Protein AF-A0A9X8VKL6-F1 (afdb_monomer)

Mean predicted aligned error: 6.03 Å

Nearest PDB structures (foldseek):
  5k9t-assembly1_A  TM=9.325E-01  e=6.237E-13  Escherichia coli 55989
  1tf2-assembly1_A  TM=9.559E-01  e=2.406E-08  Bacillus subtilis
  1nkt-assembly1_A  TM=9.335E-01  e=2.976E-08  Mycobacterium tuberculosis
  1nl3-assembly1_B  TM=9.476E-01  e=4.887E-08  Mycobacterium tuberculosis
  3iqm-assembly1_A-2  TM=8.951E-01  e=6.045E-08  Bacillus subtilis subsp. subtilis str. 168

Organism: Serratia marcescens (NCBI:txid615)

Structure (mmCIF, N/CA/C/O backbone):
data_AF-A0A9X8VKL6-F1
#
_entry.id   AF-A0A9X8VKL6-F1
#
loop_
_atom_site.group_PDB
_atom_site.id
_atom_site.type_symbol
_atom_site.label_atom_id
_atom_site.label_alt_id
_atom_site.label_comp_id
_atom_site.label_asym_id
_atom_site.label_entity_id
_atom_site.label_seq_id
_atom_site.pdbx_PDB_ins_code
_atom_site.Cartn_x
_atom_site.Cartn_y
_atom_site.Cartn_z
_atom_site.occupancy
_atom_site.B_iso_or_equiv
_atom_site.auth_seq_id
_atom_site.auth_comp_id
_atom_site.auth_asym_id
_atom_site.au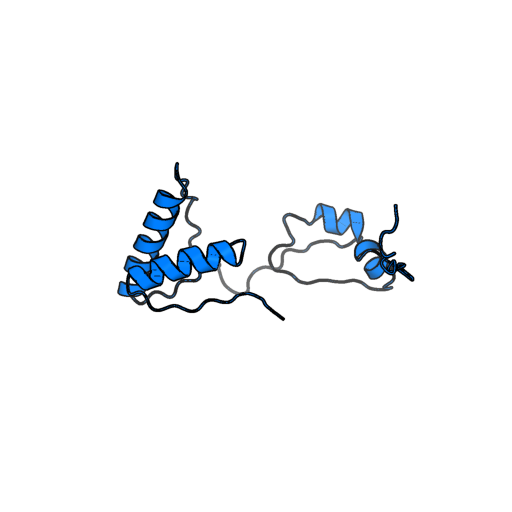th_atom_id
_atom_site.pdbx_PDB_model_num
ATOM 1 N N . GLU A 1 1 ? 30.026 33.764 15.202 1.00 55.47 1 GLU A N 1
ATOM 2 C CA . GLU A 1 1 ? 28.829 33.210 15.867 1.00 55.47 1 GLU A CA 1
ATOM 3 C C . GLU A 1 1 ? 29.090 31.964 16.720 1.00 55.47 1 GLU A C 1
ATOM 5 O O . GLU A 1 1 ? 28.130 31.420 17.222 1.00 55.47 1 GLU A O 1
ATOM 10 N N . GLY A 1 2 ? 30.337 31.533 16.984 1.00 71.81 2 GLY A N 1
ATOM 11 C CA . GLY A 1 2 ? 30.642 30.574 18.070 1.00 71.81 2 GLY A CA 1
ATOM 12 C C . GLY A 1 2 ? 29.933 29.210 18.028 1.00 71.81 2 GLY A C 1
ATOM 13 O O . GLY A 1 2 ? 29.972 28.493 19.022 1.00 71.81 2 GLY A O 1
ATOM 14 N N . VAL A 1 3 ? 29.275 28.870 16.919 1.00 79.69 3 VAL A N 1
ATOM 15 C CA . VAL A 1 3 ? 28.490 27.644 16.773 1.00 79.69 3 VAL A CA 1
ATOM 16 C C . VAL A 1 3 ? 29.377 26.485 16.337 1.00 79.69 3 VAL A C 1
ATOM 18 O O . VAL A 1 3 ? 30.313 26.660 15.555 1.00 79.69 3 VAL A O 1
ATOM 21 N N . GLU A 1 4 ? 29.053 25.298 16.838 1.00 75.00 4 GLU A N 1
ATOM 22 C CA . GLU A 1 4 ? 29.700 24.041 16.474 1.00 75.00 4 GLU A CA 1
ATOM 23 C C . GLU A 1 4 ? 29.387 23.694 15.010 1.00 75.00 4 GLU A C 1
ATOM 25 O O . GLU A 1 4 ? 28.222 23.598 14.616 1.00 75.00 4 GLU A O 1
ATOM 30 N N . ILE A 1 5 ? 30.429 23.532 14.190 1.00 79.38 5 ILE A N 1
ATOM 31 C CA . ILE A 1 5 ? 30.275 23.154 12.783 1.00 79.38 5 ILE A CA 1
ATOM 32 C C . ILE A 1 5 ? 29.937 21.663 12.729 1.00 79.38 5 ILE A C 1
ATOM 34 O O . ILE A 1 5 ? 30.740 20.819 13.123 1.00 79.38 5 ILE A O 1
ATOM 38 N N . GLN A 1 6 ? 28.740 21.346 12.237 1.00 80.38 6 GLN A N 1
ATOM 39 C CA . GLN A 1 6 ? 28.327 19.974 11.952 1.00 80.38 6 GLN A CA 1
ATOM 40 C C . GLN A 1 6 ? 29.087 19.446 10.729 1.00 80.38 6 GLN A C 1
ATOM 42 O O . GLN A 1 6 ? 29.286 20.177 9.760 1.00 80.38 6 GLN A O 1
ATOM 47 N N . ASN A 1 7 ? 29.490 18.173 10.753 1.00 76.62 7 ASN A N 1
ATOM 48 C CA . ASN A 1 7 ? 30.077 17.531 9.576 1.00 76.62 7 ASN A CA 1
ATOM 49 C C . ASN A 1 7 ? 29.043 17.479 8.444 1.00 76.62 7 ASN A C 1
ATOM 51 O O . ASN A 1 7 ? 27.971 16.892 8.601 1.00 76.62 7 ASN A O 1
ATOM 55 N N . GLU A 1 8 ? 29.375 18.062 7.293 1.00 77.88 8 GLU A N 1
ATOM 56 C CA . GLU A 1 8 ? 28.560 17.923 6.090 1.00 77.88 8 GLU A CA 1
ATOM 57 C C . GLU A 1 8 ? 28.768 16.538 5.471 1.00 77.88 8 GLU A C 1
ATOM 59 O O . GLU A 1 8 ? 29.877 16.149 5.102 1.00 77.88 8 GLU A O 1
ATOM 64 N N . ASN A 1 9 ? 27.675 15.790 5.316 1.00 80.94 9 ASN A N 1
ATOM 65 C CA . ASN A 1 9 ? 27.678 14.586 4.497 1.00 80.94 9 ASN A CA 1
ATOM 66 C C . ASN A 1 9 ? 27.723 14.993 3.019 1.00 80.94 9 ASN A C 1
ATOM 68 O O . ASN A 1 9 ? 26.735 15.484 2.472 1.00 80.94 9 ASN A O 1
ATOM 72 N N . GLN A 1 10 ? 28.856 14.764 2.357 1.00 84.38 10 GLN A N 1
ATOM 73 C CA . GLN A 1 10 ? 28.987 14.984 0.919 1.00 84.38 10 GLN A CA 1
ATOM 74 C C . GLN A 1 10 ? 28.490 13.758 0.139 1.00 84.38 10 GLN A C 1
ATOM 76 O O . GLN A 1 10 ? 28.881 12.623 0.412 1.00 84.38 10 GLN A O 1
ATOM 81 N N . THR A 1 11 ? 27.640 13.974 -0.867 1.00 88.00 11 THR A N 1
ATOM 82 C CA . THR A 1 11 ? 27.218 12.895 -1.776 1.00 88.00 11 THR A CA 1
ATOM 83 C C . THR A 1 11 ? 28.366 12.543 -2.723 1.00 88.00 11 THR A C 1
ATOM 85 O O . THR A 1 11 ? 28.764 13.376 -3.532 1.00 88.00 11 THR A O 1
ATOM 88 N N . LEU A 1 12 ? 28.886 11.312 -2.636 1.00 92.06 12 LEU A N 1
ATOM 89 C CA . LEU A 1 12 ? 29.990 10.842 -3.488 1.00 92.06 12 LEU A CA 1
ATOM 90 C C . LEU A 1 12 ? 29.526 10.358 -4.871 1.00 92.06 12 LEU A C 1
ATOM 92 O O . LEU A 1 12 ? 30.246 10.519 -5.852 1.00 92.06 12 LEU A O 1
ATOM 96 N N . ALA A 1 13 ? 28.337 9.756 -4.957 1.00 92.94 13 ALA A N 1
ATOM 97 C CA . ALA A 1 13 ? 27.756 9.267 -6.204 1.00 92.94 13 ALA A CA 1
ATOM 98 C C . ALA A 1 13 ? 26.228 9.215 -6.109 1.00 92.94 13 ALA A C 1
ATOM 100 O O . ALA A 1 13 ? 25.671 8.959 -5.041 1.00 92.94 13 ALA A O 1
ATOM 101 N N . SER A 1 14 ? 25.552 9.424 -7.236 1.00 94.94 14 SER A N 1
ATOM 102 C CA . SER A 1 14 ? 24.103 9.291 -7.347 1.00 94.94 14 SER A CA 1
ATOM 103 C C . SER A 1 14 ? 23.700 8.914 -8.771 1.00 94.94 14 SER A C 1
ATOM 105 O O . SER A 1 14 ? 24.354 9.276 -9.749 1.00 94.94 14 SER A O 1
ATOM 107 N N . ILE A 1 15 ? 22.610 8.162 -8.888 1.00 96.81 15 ILE A N 1
ATOM 108 C CA . ILE A 1 15 ? 21.936 7.873 -10.152 1.00 96.81 15 ILE A CA 1
ATOM 109 C C . ILE A 1 15 ? 20.445 7.715 -9.866 1.00 96.81 15 ILE A C 1
ATOM 111 O O . ILE A 1 15 ? 20.057 7.217 -8.810 1.00 96.81 15 ILE A O 1
ATOM 115 N N . THR A 1 16 ? 19.596 8.158 -10.787 1.00 97.19 16 THR A N 1
ATOM 116 C CA . THR A 1 16 ? 18.152 7.933 -10.674 1.00 97.19 16 THR A CA 1
ATOM 117 C C . THR A 1 16 ? 17.806 6.506 -11.093 1.00 97.19 16 THR A C 1
ATOM 119 O O . THR A 1 16 ? 18.475 5.934 -11.957 1.00 97.19 16 THR A O 1
ATOM 122 N N . PHE A 1 17 ? 16.732 5.927 -10.550 1.00 95.25 17 PHE A N 1
ATOM 123 C CA . PHE A 1 17 ? 16.287 4.596 -10.980 1.00 95.25 17 PHE A CA 1
ATOM 124 C C . PHE A 1 17 ? 15.954 4.551 -12.475 1.00 95.25 17 PHE A C 1
ATOM 126 O O . PHE A 1 17 ? 16.255 3.558 -13.133 1.00 95.25 17 PHE A O 1
ATOM 133 N N . GLN A 1 18 ? 15.406 5.634 -13.038 1.00 93.25 18 GLN A N 1
ATOM 134 C CA . GLN A 1 18 ? 15.145 5.735 -14.475 1.00 93.25 18 GLN A CA 1
ATOM 135 C C . GLN A 1 18 ? 16.423 5.515 -15.290 1.00 93.25 18 GLN A C 1
ATOM 137 O O . GLN A 1 18 ? 16.441 4.689 -16.199 1.00 93.25 18 GLN A O 1
ATOM 142 N N . ASN A 1 19 ? 17.505 6.219 -14.947 1.00 94.50 19 ASN A N 1
ATOM 143 C CA . ASN A 1 19 ? 18.771 6.096 -15.666 1.00 94.50 19 ASN A CA 1
ATOM 144 C C . ASN A 1 19 ? 19.465 4.767 -15.377 1.00 94.50 19 ASN A C 1
ATOM 146 O O . ASN A 1 19 ? 20.002 4.160 -16.296 1.00 94.50 19 ASN A O 1
ATOM 150 N N . TYR A 1 20 ? 19.406 4.291 -14.134 1.00 97.38 20 TYR A N 1
ATOM 151 C CA . TYR A 1 20 ? 19.999 3.019 -13.738 1.00 97.38 20 TYR A CA 1
ATOM 152 C C . TYR A 1 20 ? 19.411 1.839 -14.522 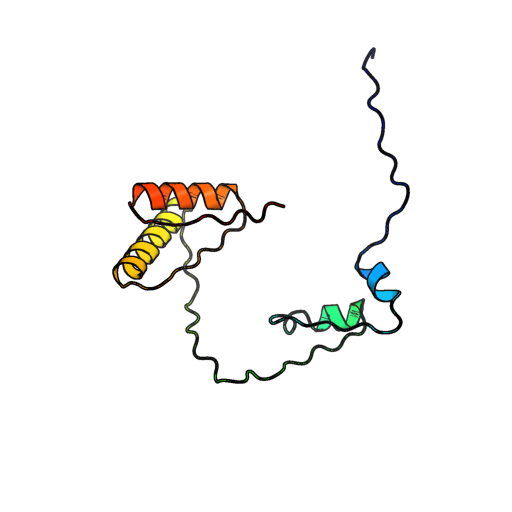1.00 97.38 20 TYR A C 1
ATOM 154 O O . TYR A 1 20 ? 20.158 1.068 -15.120 1.00 97.38 20 TYR A O 1
ATOM 162 N N . PHE A 1 21 ? 18.081 1.729 -14.609 1.00 97.00 21 PHE A N 1
ATOM 163 C CA . PHE A 1 21 ? 17.445 0.630 -15.344 1.00 97.00 21 PHE A CA 1
ATOM 164 C C . PHE A 1 21 ? 17.662 0.702 -16.860 1.00 97.00 21 PHE A C 1
ATOM 166 O O . PHE A 1 21 ? 17.659 -0.331 -17.524 1.00 97.00 21 PHE A O 1
ATOM 173 N N . ARG A 1 22 ? 17.923 1.891 -17.416 1.00 93.81 22 ARG A N 1
ATOM 174 C CA . ARG A 1 22 ? 18.257 2.056 -18.841 1.00 93.81 22 ARG A CA 1
ATOM 175 C C . ARG A 1 22 ? 19.657 1.559 -19.212 1.00 93.81 22 ARG A C 1
ATOM 177 O O . ARG A 1 22 ? 19.946 1.465 -20.400 1.00 93.81 22 ARG A O 1
ATOM 184 N N . LEU A 1 23 ? 20.511 1.246 -18.234 1.00 95.94 23 LEU A N 1
ATOM 185 C CA . LEU A 1 23 ? 21.834 0.660 -18.483 1.00 95.94 23 LEU A CA 1
ATOM 186 C C . LEU A 1 23 ? 21.766 -0.830 -18.846 1.00 95.94 23 LEU A C 1
ATOM 188 O O . LEU A 1 23 ? 22.730 -1.364 -19.386 1.00 95.94 23 LEU A O 1
ATOM 192 N N . TYR A 1 24 ? 20.658 -1.512 -18.541 1.00 97.25 24 TYR A N 1
ATOM 193 C CA . TYR A 1 24 ? 20.503 -2.930 -18.848 1.00 97.25 24 TYR A CA 1
ATOM 194 C C . TYR A 1 24 ? 20.246 -3.129 -20.343 1.00 97.25 24 TYR A C 1
ATOM 196 O O . TYR A 1 24 ? 19.340 -2.522 -20.908 1.00 97.25 24 TYR A O 1
ATOM 204 N N . GLU A 1 25 ? 20.986 -4.049 -20.966 1.00 96.44 25 GLU A N 1
ATOM 205 C CA . GLU A 1 25 ? 20.774 -4.432 -22.372 1.00 96.44 25 GLU A CA 1
ATOM 206 C C . GLU A 1 25 ? 19.366 -4.996 -22.616 1.00 96.44 25 GLU A C 1
ATOM 208 O O . GLU A 1 25 ? 18.784 -4.811 -23.683 1.00 96.44 25 GLU A O 1
ATOM 213 N N . LYS A 1 26 ? 18.805 -5.677 -21.608 1.00 96.88 26 LYS A N 1
ATOM 214 C CA . LYS A 1 26 ? 17.445 -6.212 -21.621 1.00 96.88 26 LYS A CA 1
ATOM 215 C C . LYS A 1 26 ? 16.732 -5.856 -20.325 1.00 96.88 26 LYS A C 1
ATOM 217 O O . LYS A 1 26 ? 17.174 -6.244 -19.245 1.00 96.88 26 LYS A O 1
ATOM 222 N N . LEU A 1 27 ? 15.590 -5.188 -20.457 1.00 97.19 27 LEU A N 1
ATOM 223 C CA . LEU A 1 27 ? 14.725 -4.801 -19.349 1.00 97.19 27 LEU A CA 1
ATOM 224 C C . LEU A 1 27 ? 13.321 -5.380 -19.555 1.00 97.19 27 LEU A C 1
ATOM 226 O O . LEU A 1 27 ? 12.791 -5.369 -20.662 1.00 97.19 27 LEU A O 1
ATOM 230 N N . ALA A 1 28 ? 12.735 -5.907 -18.484 1.00 96.88 28 ALA A N 1
ATOM 231 C CA . ALA A 1 28 ? 11.359 -6.390 -18.437 1.00 96.88 28 ALA A CA 1
ATOM 232 C C . ALA A 1 28 ? 10.816 -6.237 -17.009 1.00 96.88 28 ALA A C 1
ATOM 234 O O . ALA A 1 28 ? 11.593 -6.165 -16.056 1.00 96.88 28 ALA A O 1
ATOM 235 N N . GLY A 1 29 ? 9.492 -6.212 -16.857 1.00 96.19 29 GLY A N 1
ATOM 236 C CA . GLY A 1 29 ? 8.826 -6.090 -15.561 1.00 96.19 29 GLY A CA 1
ATOM 237 C C . GLY A 1 29 ? 7.500 -6.843 -15.520 1.00 96.19 29 GLY A C 1
ATOM 238 O O . GLY A 1 29 ? 6.930 -7.173 -16.558 1.00 96.19 29 GLY A O 1
ATOM 239 N N . MET A 1 30 ? 7.017 -7.123 -14.309 1.00 97.12 30 MET A N 1
ATOM 240 C CA . MET A 1 30 ? 5.709 -7.733 -14.069 1.00 97.12 30 MET A CA 1
ATOM 241 C C . MET A 1 30 ? 5.006 -7.018 -12.914 1.00 97.12 30 MET A C 1
ATOM 243 O O . MET A 1 30 ? 5.612 -6.760 -11.877 1.00 97.12 30 MET A O 1
ATOM 247 N N . THR A 1 31 ? 3.731 -6.684 -13.098 1.00 96.69 31 THR A N 1
ATOM 248 C CA . THR A 1 31 ? 2.869 -6.082 -12.072 1.00 96.69 31 THR A CA 1
ATOM 249 C C . THR A 1 31 ? 1.398 -6.282 -12.446 1.00 96.69 31 THR A C 1
ATOM 251 O O . THR A 1 31 ? 1.081 -6.531 -13.607 1.00 96.69 31 THR A O 1
ATOM 254 N N . GLY A 1 32 ? 0.497 -6.178 -11.468 1.00 95.75 32 GLY A N 1
ATOM 255 C CA . GLY A 1 32 ? -0.948 -6.289 -11.685 1.00 95.75 32 GLY A CA 1
ATOM 256 C C . GLY A 1 32 ? -1.632 -4.996 -12.143 1.00 95.75 32 GLY A C 1
ATOM 257 O O . GLY A 1 32 ? -2.819 -5.035 -12.448 1.00 95.75 32 GLY A O 1
ATOM 258 N N . THR A 1 33 ? -0.928 -3.858 -12.160 1.00 93.38 33 THR A N 1
ATOM 259 C CA . THR A 1 33 ? -1.540 -2.519 -12.296 1.00 93.38 33 THR A CA 1
ATOM 260 C C . THR A 1 33 ? -0.792 -1.588 -13.260 1.00 93.38 33 THR A C 1
ATOM 262 O O . THR A 1 33 ? -0.811 -0.379 -13.073 1.00 93.38 33 THR A O 1
ATOM 265 N N . ALA A 1 34 ? -0.090 -2.118 -14.269 1.00 92.50 34 ALA A N 1
ATOM 266 C CA . ALA A 1 34 ? 0.687 -1.287 -15.205 1.00 92.50 34 ALA A CA 1
ATOM 267 C C . ALA A 1 34 ? -0.152 -0.597 -16.289 1.00 92.50 34 ALA A C 1
ATOM 269 O O . ALA A 1 34 ? 0.339 0.336 -16.912 1.00 92.50 34 ALA A O 1
ATOM 270 N N . ASP A 1 35 ? -1.379 -1.057 -16.541 1.00 92.69 35 ASP A N 1
ATOM 271 C CA . ASP A 1 35 ? -2.167 -0.629 -17.706 1.00 92.69 35 ASP A CA 1
ATOM 272 C C . ASP A 1 35 ? -2.433 0.886 -17.726 1.00 92.69 35 ASP A C 1
ATOM 274 O O . ASP A 1 35 ? -2.294 1.532 -18.761 1.00 92.69 35 ASP A O 1
ATOM 278 N N . THR A 1 36 ? -2.706 1.490 -16.564 1.00 92.56 36 THR A N 1
ATOM 279 C CA . THR A 1 36 ? -2.920 2.944 -16.453 1.00 92.56 36 THR A CA 1
ATOM 280 C C . THR A 1 36 ? -1.648 3.756 -16.691 1.00 92.56 36 THR A C 1
ATOM 282 O O . THR A 1 36 ? -1.728 4.876 -17.185 1.00 92.56 36 THR A O 1
ATOM 285 N N . GLU A 1 37 ? -0.478 3.171 -16.418 1.00 93.44 37 GLU A N 1
ATOM 286 C CA . GLU A 1 37 ? 0.836 3.816 -16.544 1.00 93.44 37 GLU A CA 1
ATOM 287 C C . GLU A 1 37 ? 1.583 3.393 -17.822 1.00 93.44 37 GLU A C 1
ATOM 289 O O . GLU A 1 37 ? 2.776 3.660 -17.985 1.00 93.44 37 GLU A O 1
ATOM 294 N N . ALA A 1 38 ? 0.899 2.729 -18.762 1.00 93.12 38 ALA A N 1
ATOM 295 C CA . ALA A 1 38 ? 1.515 2.169 -19.965 1.00 93.12 38 ALA A CA 1
ATOM 296 C C . ALA A 1 3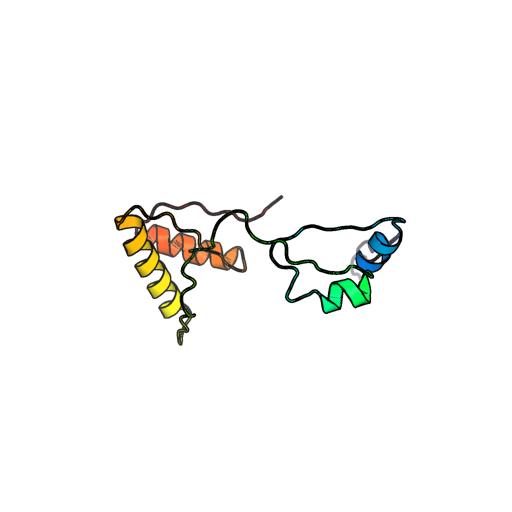8 ? 2.269 3.222 -20.798 1.00 93.12 38 ALA A C 1
ATOM 298 O O . ALA A 1 38 ? 3.351 2.957 -21.332 1.00 93.12 38 ALA A O 1
ATOM 299 N N . PHE A 1 39 ? 1.724 4.441 -20.875 1.00 94.44 39 PHE A N 1
ATOM 300 C CA . PHE A 1 39 ? 2.365 5.558 -21.568 1.00 94.44 39 PHE A CA 1
ATOM 301 C C . PHE A 1 39 ? 3.686 5.978 -20.904 1.00 94.44 39 PHE A C 1
ATOM 303 O O . PHE A 1 39 ? 4.669 6.273 -21.593 1.00 94.44 39 PHE A O 1
ATOM 310 N N . GLU A 1 40 ? 3.743 5.978 -19.573 1.00 93.38 40 GLU A N 1
ATOM 311 C CA . GLU A 1 40 ? 4.956 6.315 -18.831 1.00 93.38 40 GLU A CA 1
ATOM 312 C C . GLU A 1 40 ? 6.039 5.247 -19.050 1.00 93.38 40 GLU A C 1
ATOM 314 O O . GLU A 1 40 ? 7.174 5.575 -19.411 1.00 93.38 40 GLU A O 1
ATOM 319 N N . PHE A 1 41 ? 5.680 3.961 -18.960 1.00 94.81 41 PHE A N 1
ATOM 320 C CA . PHE A 1 41 ? 6.611 2.858 -19.226 1.00 94.81 41 PHE A CA 1
ATOM 321 C C . PHE A 1 41 ? 7.191 2.897 -20.645 1.00 94.81 41 PHE A C 1
ATOM 323 O O . PHE A 1 41 ? 8.406 2.749 -20.828 1.00 94.81 41 PHE A O 1
ATOM 330 N N . SER A 1 42 ? 6.355 3.160 -21.650 1.00 94.25 42 SER A N 1
ATOM 331 C CA . SER A 1 42 ? 6.810 3.255 -23.037 1.00 94.25 42 SER A CA 1
ATOM 332 C C . SER A 1 42 ? 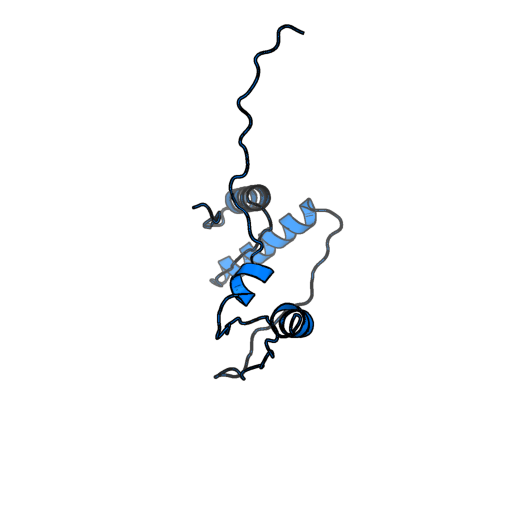7.694 4.487 -23.262 1.00 94.25 42 SER A C 1
ATOM 334 O O . SER A 1 42 ? 8.760 4.401 -23.879 1.00 94.25 42 SER A O 1
ATOM 336 N N . SER A 1 43 ? 7.320 5.647 -22.718 1.00 93.81 43 SER A N 1
ATOM 337 C CA . SER A 1 43 ? 8.074 6.887 -22.934 1.00 93.81 43 SER A CA 1
ATOM 338 C C . SER A 1 43 ? 9.449 6.870 -22.252 1.00 93.81 43 SER A C 1
ATOM 340 O O . SER A 1 43 ? 10.444 7.186 -22.921 1.00 93.81 43 SER A O 1
ATOM 342 N N . ILE A 1 44 ? 9.523 6.430 -20.989 1.00 93.56 44 ILE A N 1
ATOM 343 C CA . ILE A 1 44 ? 10.741 6.448 -20.162 1.00 93.56 44 ILE A CA 1
ATOM 344 C C . ILE A 1 44 ? 11.642 5.239 -20.435 1.00 93.56 44 ILE A C 1
ATOM 346 O O . ILE A 1 44 ? 12.853 5.402 -20.613 1.00 93.56 44 ILE A O 1
ATOM 350 N N . TYR A 1 45 ? 11.066 4.035 -20.487 1.00 95.56 45 TYR A N 1
ATOM 351 C CA . TYR A 1 45 ? 11.822 2.778 -20.504 1.00 95.56 45 TYR A CA 1
ATOM 352 C C . TYR A 1 45 ? 11.750 2.018 -21.829 1.00 95.56 45 TYR A C 1
ATOM 354 O O . TYR A 1 45 ? 12.443 1.015 -21.973 1.00 95.56 45 TYR A O 1
ATOM 362 N N . LYS A 1 46 ? 10.952 2.487 -22.802 1.00 94.31 46 LYS A N 1
ATOM 363 C CA . LYS A 1 46 ? 10.673 1.759 -24.057 1.00 94.31 46 LYS A CA 1
ATOM 364 C C . LYS A 1 46 ? 10.086 0.368 -23.798 1.00 94.31 46 LYS A C 1
ATOM 366 O O . LYS A 1 46 ? 10.381 -0.578 -24.520 1.00 94.31 46 LYS A O 1
ATOM 371 N N . LEU A 1 47 ? 9.268 0.261 -22.749 1.00 96.12 47 LEU A N 1
ATOM 372 C CA . LEU A 1 47 ? 8.567 -0.963 -22.384 1.00 96.12 47 LEU A CA 1
ATOM 373 C C . LEU A 1 47 ? 7.100 -0.867 -22.790 1.00 96.12 47 LEU A C 1
ATOM 375 O O . LEU A 1 47 ? 6.386 0.032 -22.345 1.00 96.12 47 LEU A O 1
ATOM 379 N N . ASP A 1 48 ? 6.653 -1.826 -23.592 1.00 96.06 48 ASP A N 1
ATOM 380 C CA . ASP A 1 48 ? 5.237 -2.005 -23.885 1.00 96.06 48 ASP A CA 1
ATOM 381 C C . ASP A 1 48 ? 4.545 -2.711 -22.716 1.00 96.06 48 ASP A C 1
ATOM 383 O O . ASP A 1 48 ? 5.085 -3.645 -22.116 1.00 96.06 48 ASP A O 1
ATOM 387 N N . THR A 1 49 ? 3.328 -2.272 -22.400 1.00 96.69 49 THR A N 1
ATOM 388 C CA . THR A 1 49 ? 2.497 -2.902 -21.37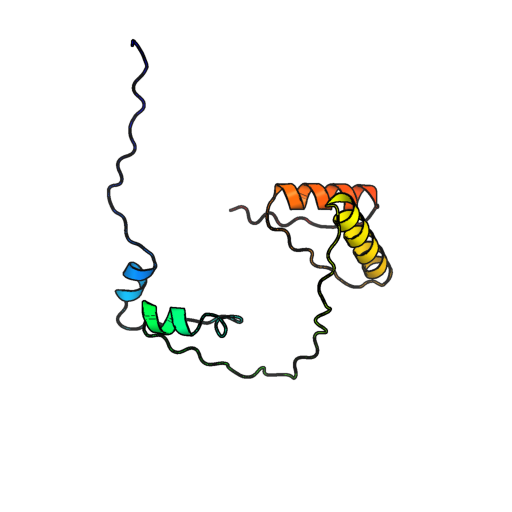0 1.00 96.69 49 THR A CA 1
ATOM 389 C C . THR A 1 49 ? 1.492 -3.831 -22.030 1.00 96.69 49 THR A C 1
ATOM 391 O O . THR A 1 49 ? 0.715 -3.414 -22.884 1.00 96.69 49 THR A O 1
ATOM 394 N N . ILE A 1 50 ? 1.512 -5.103 -21.632 1.00 96.81 50 ILE A N 1
ATOM 395 C CA . ILE A 1 50 ? 0.613 -6.130 -22.158 1.00 96.81 50 ILE A CA 1
ATOM 396 C C . ILE A 1 50 ? -0.291 -6.610 -21.026 1.00 96.81 50 ILE A C 1
ATOM 398 O O . ILE A 1 50 ? 0.188 -7.144 -20.024 1.00 96.81 50 ILE A O 1
ATOM 402 N N . VAL A 1 51 ? -1.604 -6.461 -21.207 1.00 96.19 51 VAL A N 1
ATOM 403 C CA . VAL A 1 51 ? -2.602 -6.985 -20.269 1.00 96.19 51 VAL A CA 1
ATOM 404 C C . VAL A 1 51 ? -2.779 -8.480 -20.510 1.00 96.19 51 VAL A C 1
ATOM 406 O O . VAL A 1 51 ? -3.402 -8.913 -21.480 1.00 96.19 51 VAL A O 1
ATOM 409 N N . VAL A 1 52 ? -2.215 -9.286 -19.613 1.00 96.88 52 VAL A N 1
ATOM 410 C CA . VAL A 1 52 ? -2.376 -10.743 -19.637 1.00 96.88 52 VAL A CA 1
ATOM 411 C C . VAL A 1 52 ? -3.731 -11.107 -19.013 1.00 96.88 52 VAL A C 1
ATOM 413 O O . VAL A 1 52 ? -4.017 -10.660 -17.898 1.00 96.88 52 VAL A O 1
ATOM 416 N N . PRO A 1 53 ? -4.577 -11.916 -19.680 1.00 96.75 53 PRO A N 1
ATOM 417 C CA . PRO A 1 53 ? -5.870 -12.307 -19.130 1.00 96.75 53 PRO A CA 1
ATOM 418 C C . PRO A 1 53 ? -5.705 -13.141 -17.855 1.00 96.75 53 PRO A C 1
ATOM 420 O O . PRO A 1 53 ? -4.757 -13.914 -17.699 1.00 96.75 53 PRO A O 1
ATOM 423 N N . THR A 1 54 ? -6.662 -13.021 -16.939 1.00 97.44 54 THR A N 1
ATOM 424 C CA . THR A 1 54 ? -6.667 -13.818 -15.713 1.00 97.44 54 THR A CA 1
ATOM 425 C C . THR A 1 54 ? -6.994 -15.280 -16.014 1.00 97.44 54 THR A C 1
ATOM 427 O O . THR A 1 54 ? -7.845 -15.594 -16.840 1.00 97.44 54 THR A O 1
ATOM 430 N N . ASN A 1 55 ? -6.376 -16.203 -15.273 1.00 97.94 55 ASN A N 1
ATOM 431 C CA . ASN A 1 55 ? -6.651 -17.640 -15.408 1.00 97.94 55 ASN A CA 1
ATOM 432 C C . ASN A 1 55 ? -8.103 -18.023 -15.040 1.00 97.94 55 ASN A C 1
ATOM 434 O O . ASN A 1 55 ? -8.597 -19.083 -15.412 1.00 97.94 55 ASN A O 1
ATOM 438 N N . ARG A 1 56 ? -8.789 -17.183 -14.256 1.00 97.38 56 ARG A N 1
ATOM 439 C CA . ARG A 1 56 ? -10.188 -17.369 -13.853 1.00 97.38 56 ARG A CA 1
ATOM 440 C C . ARG A 1 56 ? -10.967 -16.068 -14.040 1.00 97.38 56 ARG A C 1
ATOM 442 O O . ARG A 1 56 ? -10.356 -15.003 -13.925 1.00 97.38 56 ARG A O 1
ATOM 449 N N . PRO A 1 57 ? -12.293 -16.131 -14.262 1.00 98.00 57 PRO A N 1
ATOM 450 C CA . PRO A 1 57 ? -13.136 -14.942 -14.272 1.00 98.00 57 PRO A CA 1
ATOM 451 C C . PRO A 1 57 ? -12.999 -14.149 -12.968 1.00 98.00 57 PRO A C 1
ATOM 453 O O . PRO A 1 57 ? -13.041 -14.717 -11.874 1.00 98.00 57 PRO A O 1
ATOM 456 N N . MET A 1 58 ? -12.831 -12.835 -13.087 1.00 96.88 58 MET A N 1
ATOM 457 C CA . MET A 1 58 ? -12.742 -11.929 -11.946 1.00 96.88 58 MET A CA 1
ATOM 458 C C . MET A 1 58 ? -14.160 -11.618 -11.443 1.00 96.88 58 MET A C 1
ATOM 460 O O . MET A 1 58 ? -14.960 -11.041 -12.172 1.00 96.88 58 MET A O 1
ATOM 464 N N . ILE A 1 59 ? -14.481 -12.033 -10.213 1.00 98.00 59 ILE A N 1
ATOM 465 C CA . ILE A 1 59 ? -15.820 -11.879 -9.603 1.00 98.00 59 ILE A CA 1
ATOM 466 C C . ILE A 1 59 ? -15.824 -10.976 -8.359 1.00 98.00 59 ILE A C 1
ATOM 468 O O . ILE A 1 59 ? -16.803 -10.954 -7.607 1.00 98.00 59 ILE A O 1
ATOM 472 N N . ARG A 1 60 ? -14.714 -10.273 -8.091 1.00 97.94 60 ARG A N 1
ATOM 473 C CA . ARG A 1 60 ? -14.609 -9.341 -6.962 1.00 97.94 60 ARG A CA 1
ATOM 474 C C . ARG A 1 60 ? -15.605 -8.204 -7.180 1.00 97.94 60 ARG A C 1
ATOM 476 O O . ARG A 1 60 ? -15.689 -7.642 -8.267 1.00 97.94 60 ARG A O 1
ATOM 483 N N . LYS A 1 61 ? -16.375 -7.890 -6.139 1.00 97.62 61 LYS A N 1
ATOM 484 C CA . LYS A 1 61 ? -17.323 -6.776 -6.152 1.00 97.62 61 LYS A CA 1
ATOM 485 C C . LYS A 1 61 ? -16.611 -5.525 -5.656 1.00 97.62 61 LYS A C 1
ATOM 487 O O . LYS A 1 61 ? -16.385 -5.399 -4.454 1.00 97.62 61 LYS A O 1
ATOM 492 N N . ASP A 1 62 ? -16.272 -4.641 -6.582 1.00 97.00 62 ASP A N 1
ATOM 493 C CA . ASP A 1 62 ? -15.711 -3.329 -6.270 1.00 97.00 62 ASP A CA 1
ATOM 494 C C . ASP A 1 62 ? -16.872 -2.361 -6.008 1.00 97.00 62 ASP A C 1
ATOM 496 O O . ASP A 1 62 ? -17.654 -2.041 -6.904 1.00 97.00 62 ASP A O 1
ATOM 500 N N . MET A 1 63 ? -17.052 -1.995 -4.738 1.00 97.25 63 MET A N 1
ATOM 501 C CA . MET A 1 63 ? -18.137 -1.115 -4.298 1.00 97.25 63 MET A CA 1
ATOM 502 C C . MET A 1 63 ? -17.748 0.356 -4.529 1.00 97.25 63 MET A C 1
ATOM 504 O O . MET A 1 63 ? -16.560 0.667 -4.462 1.00 97.25 63 MET A O 1
ATOM 508 N N . PRO A 1 64 ? -18.713 1.264 -4.769 1.00 97.62 64 PRO A N 1
ATOM 509 C CA . PRO A 1 64 ? -18.432 2.692 -4.902 1.00 97.62 64 PRO A CA 1
ATOM 510 C C . PRO A 1 64 ? -17.806 3.300 -3.643 1.00 97.62 64 PRO A C 1
ATOM 512 O O . PRO A 1 64 ? -18.062 2.840 -2.526 1.00 97.62 64 PRO A O 1
ATOM 515 N N . ASP A 1 65 ? -17.058 4.385 -3.828 1.00 97.38 65 ASP A N 1
ATOM 516 C CA . ASP A 1 65 ? -16.456 5.133 -2.728 1.00 97.38 65 ASP A CA 1
ATOM 517 C C . ASP A 1 65 ? -17.514 5.782 -1.824 1.00 97.38 65 ASP A C 1
ATOM 519 O O . ASP A 1 65 ? -18.521 6.324 -2.285 1.00 97.38 65 ASP A O 1
ATOM 523 N N . LEU A 1 66 ? -17.245 5.780 -0.515 1.00 97.06 66 LEU A N 1
ATOM 524 C CA . LEU A 1 66 ? -18.038 6.488 0.488 1.00 97.06 66 LEU A CA 1
ATOM 525 C C . LEU A 1 66 ? -17.239 7.676 1.031 1.00 97.06 66 LEU A C 1
ATOM 527 O O . LEU A 1 66 ? -16.177 7.502 1.631 1.00 97.06 66 LEU A O 1
ATOM 531 N N . VAL A 1 67 ? -17.767 8.887 0.846 1.00 97.00 67 VAL A N 1
ATOM 532 C CA . VAL A 1 67 ? -17.128 10.142 1.270 1.00 97.00 67 VAL A CA 1
ATOM 533 C C . VAL A 1 67 ? -17.903 10.746 2.439 1.00 97.00 67 VAL A C 1
ATOM 535 O O . VAL A 1 67 ? -19.127 10.835 2.402 1.00 97.00 67 VAL A O 1
ATOM 538 N N . TYR A 1 68 ? -17.181 11.174 3.475 1.00 97.06 68 TYR A N 1
ATOM 539 C CA . TYR A 1 68 ? -17.744 11.733 4.707 1.00 97.06 68 TYR A CA 1
ATOM 540 C C . TYR A 1 68 ? -17.251 13.163 4.922 1.00 97.06 68 TYR A C 1
ATOM 542 O O . TYR A 1 68 ? -16.144 13.510 4.508 1.00 97.06 68 TYR A O 1
ATOM 550 N N . MET A 1 69 ? -18.056 13.974 5.612 1.00 97.19 69 MET A N 1
ATOM 551 C CA . MET A 1 69 ? -17.729 15.374 5.897 1.00 97.19 69 MET A CA 1
ATOM 552 C C . MET A 1 69 ? -16.540 15.499 6.846 1.00 97.19 69 MET A C 1
ATOM 554 O O . MET A 1 69 ? -15.695 16.377 6.679 1.00 97.19 69 MET A O 1
ATOM 558 N N . THR A 1 70 ? -16.465 14.618 7.846 1.00 97.75 70 THR A N 1
ATOM 559 C CA . THR A 1 70 ? -15.383 14.623 8.829 1.00 97.75 70 THR A CA 1
ATOM 560 C C . THR A 1 70 ? -14.659 13.286 8.896 1.00 97.75 70 THR A C 1
ATOM 562 O O . THR A 1 70 ? -15.214 12.211 8.662 1.00 97.75 70 THR A O 1
ATOM 565 N N . GLU A 1 71 ? -13.390 13.334 9.300 1.00 94.75 71 GLU A N 1
ATOM 566 C CA . GLU A 1 71 ? -12.614 12.119 9.534 1.00 94.75 71 GLU A CA 1
ATOM 567 C C . GLU A 1 71 ? -13.188 11.267 10.674 1.00 94.75 71 GLU A C 1
ATOM 569 O O . GLU A 1 71 ? -13.118 10.041 10.617 1.00 94.75 71 GLU A O 1
ATOM 574 N N . LYS A 1 72 ? -13.794 11.898 11.684 1.00 94.81 72 LYS A N 1
ATOM 575 C CA . LYS A 1 72 ? -14.431 11.189 12.796 1.00 94.81 72 LYS A CA 1
ATOM 576 C C . LYS A 1 72 ? -15.601 10.329 12.313 1.00 94.81 72 LYS A C 1
ATOM 578 O O . LYS A 1 72 ? -15.689 9.169 12.704 1.00 94.81 72 LYS A O 1
ATOM 583 N N . GLU A 1 73 ? -16.464 10.876 11.458 1.00 96.94 73 GLU A N 1
ATOM 584 C CA . GLU A 1 73 ? -17.580 10.131 10.855 1.00 96.94 73 GLU A CA 1
ATOM 585 C C . GLU A 1 73 ? -17.071 9.002 9.960 1.00 96.94 73 GLU A C 1
ATOM 587 O O . GLU A 1 73 ? -17.521 7.868 10.103 1.00 96.94 73 GLU A O 1
ATOM 592 N N . LYS A 1 74 ? -16.072 9.288 9.113 1.00 97.44 74 LYS A N 1
ATOM 593 C CA . LYS A 1 74 ? -15.410 8.284 8.267 1.00 97.44 74 LYS A CA 1
ATOM 594 C C . LYS A 1 74 ? -14.900 7.103 9.095 1.00 97.44 74 LYS A C 1
ATOM 596 O O . LYS A 1 74 ? -15.177 5.956 8.765 1.00 97.44 74 LYS A O 1
ATOM 601 N N . ILE A 1 75 ? -14.150 7.374 10.166 1.00 96.31 75 ILE A N 1
ATOM 602 C CA . ILE A 1 75 ? -13.594 6.321 11.026 1.00 96.31 75 ILE A CA 1
ATOM 603 C C . ILE A 1 75 ? -14.722 5.568 11.731 1.00 96.31 75 ILE A C 1
ATOM 605 O O . ILE A 1 75 ? -14.700 4.344 11.734 1.00 96.31 75 ILE A O 1
ATOM 609 N N . GLY A 1 76 ? -15.731 6.262 12.264 1.00 96.94 76 GLY A N 1
ATOM 610 C CA . GLY A 1 76 ? -16.891 5.613 12.881 1.00 96.94 76 GLY A CA 1
ATOM 611 C C . GLY A 1 76 ? -17.585 4.626 11.937 1.00 96.94 76 GLY A C 1
ATOM 612 O O . GLY A 1 76 ? -17.835 3.487 12.323 1.00 96.94 76 GLY A O 1
ATOM 613 N N . ALA A 1 77 ? -17.809 5.027 10.684 1.00 97.69 77 ALA A N 1
ATOM 614 C CA . ALA A 1 77 ? -18.401 4.164 9.668 1.00 97.69 77 ALA A CA 1
ATOM 615 C C . ALA A 1 77 ? -17.507 2.966 9.302 1.00 97.69 77 ALA A C 1
ATOM 617 O O . ALA A 1 77 ? -18.007 1.853 9.164 1.00 97.69 77 ALA A O 1
ATOM 618 N N . ILE A 1 78 ? -16.186 3.168 9.201 1.00 97.50 78 ILE A N 1
ATOM 619 C CA . ILE A 1 78 ? -15.220 2.080 8.969 1.00 97.50 78 ILE A CA 1
ATOM 620 C C . ILE A 1 78 ? -15.285 1.045 10.100 1.00 97.50 78 ILE A C 1
ATOM 622 O O . ILE A 1 78 ? -15.332 -0.152 9.831 1.00 97.50 78 ILE A O 1
ATOM 626 N N . ILE A 1 79 ? -15.296 1.485 11.362 1.00 97.50 79 ILE A N 1
ATOM 627 C CA . ILE A 1 79 ? -15.341 0.578 12.518 1.00 97.50 79 ILE A CA 1
ATOM 628 C C . ILE A 1 79 ? -16.648 -0.222 12.543 1.00 97.50 79 ILE A C 1
ATOM 630 O O . ILE A 1 79 ? -16.617 -1.413 12.855 1.00 97.50 79 ILE A O 1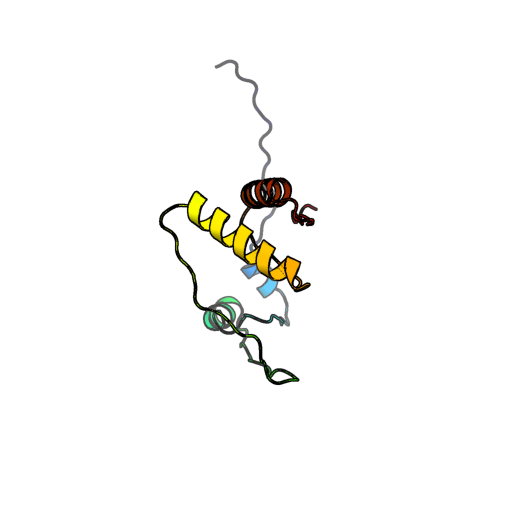
ATOM 634 N N . GLU A 1 80 ? -17.777 0.396 12.187 1.00 97.56 80 GLU A N 1
ATOM 635 C CA . GLU A 1 80 ? -19.062 -0.306 12.105 1.00 97.56 80 GLU A CA 1
ATOM 636 C C . GLU A 1 80 ? -19.069 -1.369 10.999 1.00 97.56 80 GLU A C 1
ATOM 638 O O . GLU A 1 80 ? -19.430 -2.516 11.260 1.00 97.56 80 GLU A O 1
ATOM 643 N N . ASP A 1 81 ? -18.589 -1.033 9.796 1.00 97.81 81 ASP A N 1
ATOM 644 C CA . ASP A 1 81 ? -18.501 -1.990 8.684 1.00 97.81 81 ASP A CA 1
ATOM 645 C C . ASP A 1 81 ? -17.583 -3.174 9.041 1.00 97.81 81 ASP A C 1
ATOM 647 O O . ASP A 1 81 ? -17.916 -4.340 8.815 1.00 97.81 81 ASP A O 1
ATOM 651 N N . ILE A 1 82 ? -16.446 -2.906 9.693 1.00 97.81 82 ILE A N 1
ATOM 652 C CA . ILE A 1 82 ? -15.550 -3.963 10.181 1.00 97.81 82 ILE A CA 1
ATOM 653 C C . ILE A 1 82 ? -16.255 -4.832 11.226 1.00 97.81 82 ILE A C 1
ATOM 655 O O . ILE A 1 82 ? -16.128 -6.059 11.175 1.00 97.81 82 ILE A O 1
ATOM 659 N N . ARG A 1 83 ? -17.010 -4.243 12.160 1.00 97.00 83 ARG A N 1
ATOM 660 C CA . ARG A 1 83 ? -17.748 -5.004 13.177 1.00 97.00 83 ARG A CA 1
ATOM 661 C C . ARG A 1 83 ? -18.766 -5.939 12.533 1.00 97.00 83 ARG A C 1
ATOM 663 O O . ARG A 1 83 ? -18.806 -7.118 12.875 1.00 97.00 83 ARG A O 1
ATOM 670 N N . GLU A 1 84 ? -19.552 -5.444 11.581 1.00 97.31 84 GLU A N 1
ATOM 671 C CA . GLU A 1 84 ? -20.565 -6.247 10.894 1.00 97.31 84 GLU A CA 1
ATOM 672 C C . GLU A 1 84 ? -19.932 -7.424 10.135 1.00 97.31 84 GLU A C 1
ATOM 674 O O . GLU A 1 84 ? -20.411 -8.560 10.207 1.00 97.31 84 GLU A O 1
ATOM 679 N N . ARG A 1 85 ? -18.822 -7.176 9.431 1.00 97.25 85 ARG A N 1
ATOM 680 C CA . ARG A 1 85 ? -18.100 -8.200 8.662 1.00 97.25 85 ARG A CA 1
ATOM 681 C C . ARG A 1 85 ? -17.441 -9.242 9.555 1.00 97.25 85 ARG A C 1
ATOM 683 O O . ARG A 1 85 ? -17.571 -10.438 9.295 1.00 97.25 85 ARG A O 1
ATOM 690 N N . THR A 1 86 ? -16.769 -8.805 10.616 1.00 95.81 86 THR A N 1
ATOM 691 C CA . THR A 1 86 ? -16.092 -9.712 11.554 1.00 95.81 86 THR A CA 1
ATOM 692 C C . THR A 1 86 ? -17.097 -10.548 12.346 1.00 95.81 86 THR A C 1
ATOM 694 O O . THR A 1 86 ? -16.878 -11.748 12.500 1.00 95.81 86 THR A O 1
ATOM 697 N N . ALA A 1 87 ? -18.254 -9.989 12.726 1.00 95.38 87 ALA A N 1
ATOM 698 C CA . ALA A 1 87 ? -19.358 -10.745 13.329 1.00 95.38 87 ALA A CA 1
ATOM 699 C C . ALA A 1 87 ? -19.905 -11.853 12.407 1.00 95.38 87 ALA A C 1
ATOM 701 O O . ALA A 1 87 ? -20.374 -12.884 12.885 1.00 95.38 87 ALA A O 1
ATOM 702 N N . LYS A 1 88 ? -19.808 -11.671 11.083 1.00 97.06 88 LYS A N 1
ATOM 703 C CA . LYS A 1 88 ? -20.159 -12.676 10.061 1.00 97.06 88 LYS A CA 1
ATOM 704 C C . LYS A 1 88 ? -19.009 -13.641 9.725 1.00 97.06 88 LYS A C 1
ATOM 706 O O . LYS A 1 88 ? -19.181 -14.506 8.870 1.00 97.06 88 LYS A O 1
ATOM 711 N N . GLY A 1 89 ? -17.839 -13.493 10.350 1.00 96.31 89 GLY A N 1
ATOM 712 C CA . GLY A 1 89 ? -16.641 -14.292 10.068 1.00 96.31 89 GLY A CA 1
ATOM 713 C C . GLY A 1 89 ? -15.913 -13.920 8.770 1.00 96.31 89 GLY A C 1
ATOM 714 O O . GLY A 1 89 ? -15.056 -14.674 8.311 1.00 96.31 89 GLY A O 1
ATOM 715 N N . GLN A 1 90 ? -16.238 -12.778 8.154 1.00 97.69 90 GLN A N 1
ATOM 716 C CA . GLN A 1 90 ? -15.572 -12.317 6.938 1.00 97.69 90 GLN A CA 1
ATOM 717 C C . GLN A 1 90 ? -14.205 -11.691 7.282 1.00 97.69 90 GLN A C 1
ATOM 719 O O . GLN A 1 90 ? -14.153 -10.782 8.114 1.00 97.69 90 GLN A O 1
ATOM 724 N N . PRO A 1 91 ? -13.099 -12.108 6.633 1.00 97.38 91 PRO A N 1
ATOM 725 C CA . PRO A 1 91 ? -11.800 -11.469 6.821 1.00 97.38 91 PRO A CA 1
ATOM 726 C C . PRO A 1 91 ? -11.787 -10.066 6.206 1.00 97.38 91 PRO A C 1
ATOM 728 O O . PRO A 1 91 ? -12.336 -9.845 5.123 1.00 97.38 91 PRO A O 1
ATOM 731 N N . VAL A 1 92 ? -11.122 -9.129 6.883 1.00 97.81 92 VAL A N 1
ATOM 732 C CA . VAL A 1 92 ? -11.036 -7.725 6.464 1.00 97.81 92 VAL A CA 1
ATOM 733 C C . VAL A 1 92 ? -9.580 -7.269 6.447 1.00 97.81 92 VAL A C 1
ATOM 735 O O . VAL A 1 92 ? -8.830 -7.532 7.384 1.00 97.81 92 VAL A O 1
ATOM 738 N N . LEU A 1 93 ? -9.192 -6.566 5.381 1.00 97.69 93 LEU A N 1
ATOM 739 C CA . LEU A 1 93 ? -7.922 -5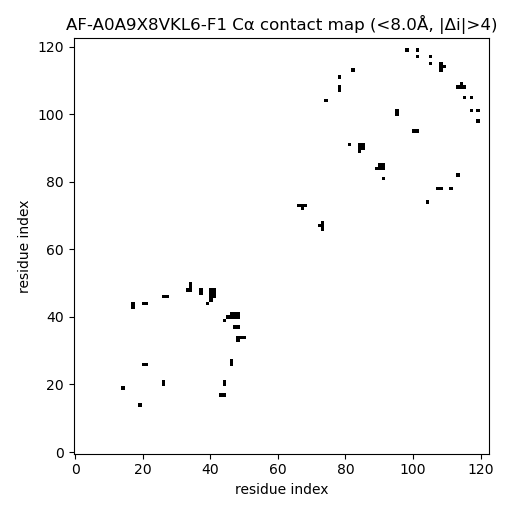.853 5.272 1.00 97.69 93 LEU A CA 1
ATOM 740 C C . LEU A 1 93 ? -8.216 -4.356 5.169 1.00 97.69 93 LEU A C 1
ATOM 742 O O . LEU A 1 93 ? -8.957 -3.936 4.283 1.00 97.69 93 LEU A O 1
ATOM 746 N N . VAL A 1 94 ? -7.623 -3.563 6.059 1.00 97.06 94 VAL A N 1
ATOM 747 C CA . VAL A 1 94 ? -7.766 -2.102 6.071 1.00 97.06 94 VAL A CA 1
ATOM 748 C C . VAL A 1 94 ? -6.440 -1.480 5.655 1.00 97.06 94 VAL A C 1
ATOM 750 O O . VAL A 1 94 ? -5.425 -1.677 6.321 1.00 97.06 94 VAL A O 1
ATOM 753 N N . GLY A 1 95 ? -6.448 -0.731 4.554 1.00 96.62 95 GLY A N 1
ATOM 754 C CA . GLY A 1 95 ? -5.296 0.044 4.100 1.00 96.62 95 GLY A CA 1
ATOM 755 C C . GLY A 1 95 ? -5.313 1.457 4.679 1.00 96.62 95 GLY A C 1
ATOM 756 O O . GLY A 1 95 ? -6.352 2.115 4.686 1.00 96.62 95 GLY A O 1
ATOM 757 N N . THR A 1 96 ? -4.161 1.947 5.135 1.00 95.50 96 THR A N 1
ATOM 758 C CA . THR A 1 96 ? -3.973 3.364 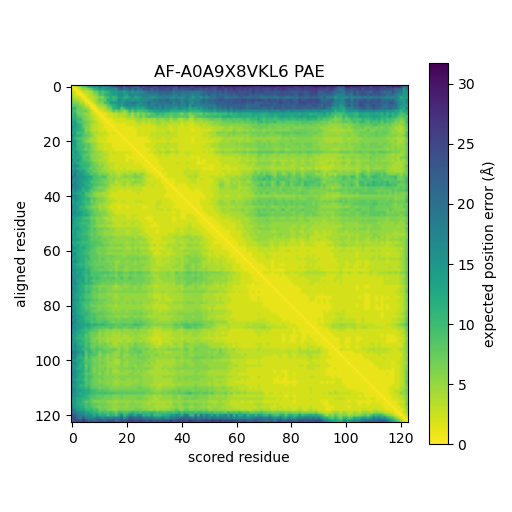5.473 1.00 95.50 96 THR A CA 1
ATOM 759 C C . THR A 1 96 ? -2.703 3.900 4.812 1.00 95.50 96 THR A C 1
ATOM 761 O O . THR A 1 96 ? -1.847 3.134 4.378 1.00 95.50 96 THR A O 1
ATOM 764 N N . ILE A 1 97 ? -2.594 5.226 4.723 1.00 94.06 97 ILE A N 1
ATOM 765 C CA . ILE A 1 97 ? -1.468 5.911 4.071 1.00 94.06 97 ILE A CA 1
ATOM 766 C C . ILE A 1 97 ? -0.300 6.219 5.018 1.00 94.06 97 ILE A C 1
ATOM 768 O O . ILE A 1 97 ? 0.747 6.665 4.562 1.00 94.06 97 ILE A O 1
ATOM 772 N N . SER A 1 98 ? -0.479 6.049 6.332 1.00 93.12 98 SER A N 1
ATOM 773 C CA . SER A 1 98 ? 0.554 6.372 7.319 1.00 93.12 98 SER A CA 1
ATOM 774 C C . SER A 1 98 ? 0.444 5.506 8.572 1.00 93.12 98 SER A C 1
ATOM 776 O O . SER A 1 98 ? -0.624 4.980 8.906 1.00 93.12 98 SER A O 1
ATOM 778 N N . ILE A 1 99 ? 1.557 5.383 9.298 1.00 93.56 99 ILE A N 1
ATOM 779 C CA . ILE A 1 99 ? 1.605 4.646 10.567 1.00 93.56 99 ILE A CA 1
ATOM 780 C C . ILE A 1 99 ? 0.679 5.313 11.588 1.00 93.56 99 ILE A C 1
ATOM 782 O O . ILE A 1 99 ? -0.099 4.639 12.252 1.00 93.56 99 ILE A O 1
ATOM 786 N N . GLU A 1 100 ? 0.669 6.643 11.664 1.00 93.25 100 GLU A N 1
ATOM 787 C CA . GLU A 1 100 ? -0.178 7.391 12.598 1.00 93.25 100 GLU A CA 1
ATOM 788 C C . GLU A 1 100 ? -1.665 7.111 12.356 1.00 93.25 100 GLU A C 1
ATOM 790 O O . GLU A 1 100 ? -2.426 6.932 13.308 1.00 93.25 100 GLU A O 1
ATOM 795 N N . LYS A 1 101 ? -2.091 7.032 11.087 1.00 94.12 101 LYS A N 1
ATOM 796 C CA . LYS A 1 101 ? -3.473 6.666 10.744 1.00 94.12 101 LYS A CA 1
ATOM 797 C C . LYS A 1 101 ? -3.779 5.218 11.113 1.00 94.12 101 LYS A C 1
ATOM 799 O O . LYS A 1 101 ? -4.864 4.965 11.636 1.00 94.12 101 LYS A O 1
ATOM 804 N N . SER A 1 102 ? -2.832 4.302 10.910 1.00 95.12 102 SER A N 1
ATOM 805 C CA . SER A 1 102 ? -2.961 2.913 11.375 1.00 95.12 102 SER A CA 1
ATOM 806 C C . SER A 1 102 ? -3.178 2.844 12.888 1.00 95.12 102 SER A C 1
ATOM 808 O O . SER A 1 102 ? -4.101 2.170 13.336 1.00 95.12 102 SER A O 1
ATOM 810 N N . GLU A 1 103 ? -2.414 3.605 13.675 1.00 95.19 103 GLU A N 1
ATOM 811 C CA . GLU A 1 103 ? -2.540 3.644 15.139 1.00 95.19 103 GLU A CA 1
ATOM 812 C C . GLU A 1 103 ? -3.860 4.274 15.614 1.00 95.19 103 GLU A C 1
ATOM 814 O O . GLU A 1 103 ? -4.444 3.854 16.616 1.00 95.19 103 GLU A O 1
ATOM 819 N N . VAL A 1 104 ? -4.374 5.282 14.900 1.00 95.62 104 VAL A N 1
ATOM 820 C CA . VAL A 1 104 ? -5.702 5.847 15.186 1.00 95.62 104 VAL A CA 1
ATOM 821 C C . VAL A 1 104 ? -6.789 4.791 14.983 1.00 95.62 104 VAL A C 1
ATOM 823 O O . VAL A 1 104 ? -7.588 4.578 15.893 1.00 95.62 104 VAL A O 1
ATOM 826 N N . VAL A 1 105 ? -6.800 4.103 13.839 1.00 96.31 10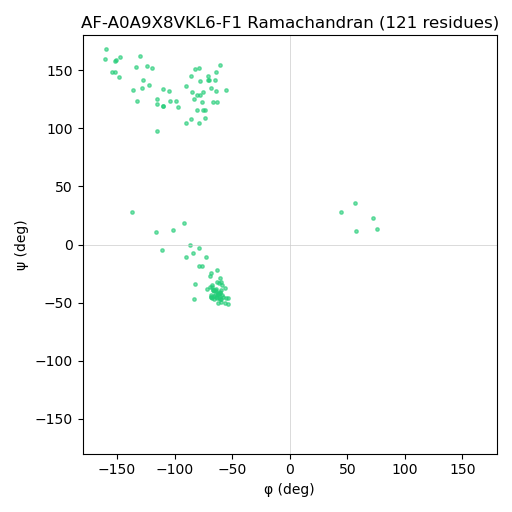5 VAL A N 1
ATOM 827 C CA . VAL A 1 105 ? -7.801 3.063 13.544 1.00 96.31 105 VAL A CA 1
ATOM 828 C C . VAL A 1 105 ? -7.666 1.878 14.505 1.00 96.31 105 VAL A C 1
ATOM 830 O O . VAL A 1 105 ? -8.668 1.431 15.054 1.00 96.31 105 VAL A O 1
ATOM 833 N N . SER A 1 106 ? -6.440 1.424 14.776 1.00 97.06 106 SER A N 1
ATOM 834 C CA . SER A 1 106 ? -6.118 0.350 15.729 1.00 97.06 106 SER A CA 1
ATOM 835 C C . SER A 1 106 ? -6.701 0.610 17.123 1.00 97.06 106 SER A C 1
ATOM 837 O O . SER A 1 106 ? -7.379 -0.233 17.719 1.00 97.06 106 SER A O 1
ATOM 839 N N . ARG A 1 107 ? -6.535 1.832 17.634 1.00 97.25 107 ARG A N 1
ATOM 840 C CA . ARG A 1 107 ? -7.106 2.236 18.922 1.00 97.25 107 ARG A CA 1
ATOM 841 C C . ARG A 1 107 ? -8.634 2.236 18.916 1.00 97.25 107 ARG A C 1
ATOM 843 O O . ARG A 1 107 ? -9.227 1.819 19.908 1.00 97.25 107 ARG A O 1
ATOM 850 N N . GLU A 1 108 ? -9.278 2.684 17.842 1.00 97.38 108 GLU A N 1
ATOM 851 C CA . GLU A 1 108 ? -10.744 2.645 17.747 1.00 97.38 108 GLU A CA 1
ATOM 852 C C . GLU A 1 108 ? -11.277 1.207 17.613 1.00 97.38 108 GLU A C 1
ATOM 854 O O . GLU A 1 108 ? -12.269 0.868 18.256 1.00 97.38 108 GLU A O 1
ATOM 859 N N . LEU A 1 109 ? -10.573 0.327 16.891 1.00 97.31 109 LEU A N 1
ATOM 860 C CA . LEU A 1 109 ? -10.873 -1.111 16.846 1.00 97.31 109 LEU A CA 1
ATOM 861 C C . LEU A 1 109 ? -10.735 -1.762 18.228 1.00 97.31 109 LEU A C 1
ATOM 863 O O . LEU A 1 109 ? -11.613 -2.514 18.649 1.00 97.31 109 LEU A O 1
ATOM 867 N N . THR A 1 110 ? -9.679 -1.411 18.968 1.00 97.50 110 THR A N 1
ATOM 868 C CA . THR A 1 110 ? -9.451 -1.885 20.342 1.00 97.50 110 THR A CA 1
ATOM 869 C C . THR A 1 110 ? -10.583 -1.452 21.273 1.00 97.50 110 THR A C 1
ATOM 871 O O . THR A 1 110 ? -11.122 -2.270 22.014 1.00 97.50 110 THR A O 1
ATOM 874 N N . LYS A 1 111 ? -11.001 -0.179 21.209 1.00 96.94 111 LYS A N 1
ATOM 875 C CA . LYS A 1 111 ? -12.151 0.335 21.976 1.00 96.94 111 LYS A CA 1
ATOM 876 C C . LYS A 1 111 ? -13.459 -0.371 21.615 1.00 96.94 111 LYS A C 1
ATOM 878 O O . LYS A 1 111 ? -14.311 -0.543 22.480 1.00 96.94 111 LYS A O 1
ATOM 883 N N . ALA A 1 112 ? -13.616 -0.773 20.356 1.00 95.12 112 ALA A N 1
ATOM 884 C CA . ALA A 1 112 ? -14.764 -1.532 19.874 1.00 95.12 112 ALA A CA 1
ATOM 885 C C . ALA A 1 112 ? -14.701 -3.037 20.209 1.00 95.12 112 ALA A C 1
ATOM 887 O O . ALA A 1 112 ? -15.648 -3.751 19.883 1.00 95.12 112 ALA A O 1
ATOM 888 N N . GLY A 1 113 ? -13.622 -3.519 20.839 1.00 95.94 113 GLY A N 1
ATOM 889 C CA . GLY A 1 113 ? -13.442 -4.928 21.199 1.00 95.94 113 GLY A CA 1
ATOM 890 C C . GLY A 1 113 ? -13.163 -5.851 20.009 1.00 95.94 113 GLY A C 1
ATOM 891 O O . GLY A 1 113 ? -13.442 -7.044 20.093 1.00 95.94 113 GLY A O 1
ATOM 892 N N . ILE A 1 114 ? -12.652 -5.313 18.897 1.00 96.50 114 ILE A N 1
ATOM 893 C CA . ILE A 1 114 ? -12.386 -6.072 17.669 1.00 96.50 114 ILE A CA 1
ATOM 894 C C . ILE A 1 114 ? -10.909 -6.476 17.639 1.00 96.50 114 ILE A C 1
ATOM 896 O O . ILE A 1 114 ? -10.023 -5.617 17.599 1.00 96.50 114 ILE A O 1
ATOM 900 N N . ASP A 1 115 ? -10.646 -7.783 17.634 1.00 95.75 115 ASP A N 1
ATOM 901 C CA . ASP A 1 115 ? -9.289 -8.319 17.508 1.00 95.75 115 ASP A CA 1
ATOM 902 C C . ASP A 1 115 ? -8.718 -8.051 16.108 1.00 95.75 115 ASP A C 1
ATOM 904 O O . ASP A 1 115 ? -9.400 -8.217 15.093 1.00 95.75 115 ASP A O 1
ATOM 908 N N . HIS A 1 116 ? -7.469 -7.596 16.048 1.00 97.19 116 HIS A N 1
ATOM 909 C CA . HIS A 1 116 ? -6.819 -7.196 14.804 1.00 97.19 116 HIS A CA 1
ATOM 910 C C . HIS A 1 116 ? -5.292 -7.195 14.939 1.00 97.19 116 HIS A C 1
ATOM 912 O O . HIS A 1 116 ? -4.726 -7.271 16.027 1.00 97.19 116 HIS A O 1
ATOM 918 N N . LYS A 1 117 ? -4.605 -7.089 13.797 1.00 96.44 117 LYS A N 1
ATOM 919 C CA . LYS A 1 117 ? -3.146 -6.955 13.721 1.00 96.44 117 LYS A CA 1
ATOM 920 C C . LYS A 1 117 ? -2.779 -5.755 12.862 1.00 96.44 117 LYS A C 1
ATOM 922 O O . LYS A 1 117 ? -3.409 -5.520 11.834 1.00 96.44 117 LYS A O 1
ATOM 927 N N . VAL A 1 118 ? -1.735 -5.038 13.266 1.00 95.81 118 VAL A N 1
ATOM 928 C CA . VAL A 1 118 ? -1.199 -3.888 12.529 1.00 95.81 118 VAL A CA 1
ATOM 929 C C . VAL A 1 118 ? 0.102 -4.288 11.833 1.00 95.81 118 VAL A C 1
ATOM 931 O O . VAL A 1 118 ? 0.984 -4.883 12.449 1.00 95.81 118 VAL A O 1
ATOM 934 N N . LEU A 1 119 ? 0.223 -3.955 10.545 1.00 94.38 119 LEU A N 1
ATOM 935 C CA . LEU A 1 119 ? 1.407 -4.213 9.723 1.00 94.38 119 LEU A CA 1
ATOM 936 C C . LEU A 1 119 ? 2.026 -2.875 9.296 1.00 94.38 119 LEU A C 1
ATOM 938 O O . LEU A 1 119 ? 1.577 -2.259 8.337 1.00 94.38 119 LEU A O 1
ATOM 942 N N . ASN A 1 120 ? 3.062 -2.424 10.007 1.00 86.31 120 ASN A N 1
ATOM 943 C CA . ASN A 1 120 ? 3.625 -1.072 9.857 1.00 86.31 120 ASN A CA 1
ATOM 944 C C . ASN A 1 120 ? 4.781 -0.947 8.840 1.00 86.31 120 ASN A C 1
ATOM 946 O O . ASN A 1 120 ? 5.533 0.018 8.912 1.00 86.31 120 ASN A O 1
ATOM 950 N N . ALA A 1 121 ? 4.946 -1.905 7.919 1.00 78.94 121 ALA A N 1
ATOM 951 C CA . ALA A 1 121 ? 5.954 -1.893 6.842 1.00 78.94 121 ALA A CA 1
ATOM 952 C C . ALA A 1 121 ? 7.385 -1.460 7.258 1.00 78.94 121 ALA A C 1
ATOM 954 O O . ALA A 1 121 ? 8.133 -0.928 6.442 1.00 78.94 121 ALA A O 1
ATOM 955 N N . LYS A 1 122 ? 7.771 -1.676 8.525 1.00 72.88 122 LYS A N 1
ATOM 956 C CA . LYS A 1 122 ? 9.109 -1.354 9.030 1.00 72.88 122 LYS A CA 1
ATOM 957 C C . LYS A 1 122 ? 10.082 -2.483 8.691 1.00 72.88 122 LYS A C 1
ATOM 959 O O . LYS A 1 122 ? 9.838 -3.624 9.087 1.00 72.88 122 LYS A O 1
ATOM 964 N N . PHE A 1 123 ? 11.175 -2.115 8.028 1.00 45.56 123 PHE A N 1
ATOM 965 C CA . PHE A 1 123 ? 12.448 -2.831 7.959 1.00 45.56 123 PHE A CA 1
ATOM 966 C C . PHE A 1 123 ? 13.559 -1.867 8.368 1.00 45.56 123 PHE A C 1
ATOM 968 O O . PHE A 1 123 ? 13.428 -0.667 8.028 1.00 45.56 123 PHE A O 1
#

Secondary structure (DSSP, 8-state):
-----PPP--------HHHHHTTSSS-----SS-GGGHHHHHHHH-PPP--PPPSS------PPP---SSHHHHHHHHHHHHHHHHHTT-------SSHHHHHHHHHHHHHTT----------

Foldseek 3Di:
DPDDDDDDDDDPDDDDPLVVQLVDPDDDDDDPPCPVVQVVCCVRPVDGDDDDDDPDDDPDDDDDDDDDPDPVVVLVVVLVVVVVCVVVVHDDDDDDDAPVVQVVSVVVCVVVVHDDDDDHPDD

Solvent-accessible surface area (backbone atoms only — not comparable to full-atom values): 8664 Å² total; per-residue (Å²): 131,95,69,84,83,74,85,78,86,75,84,88,79,86,78,54,71,72,61,56,58,67,70,47,96,76,80,86,87,86,74,97,72,50,75,90,47,27,67,56,38,33,72,77,69,71,37,86,69,79,88,74,81,70,97,57,88,86,79,82,82,86,74,82,89,87,88,61,97,44,70,67,58,43,50,53,53,50,52,50,54,49,48,60,36,48,77,70,70,46,88,84,87,87,88,67,97,43,64,69,54,45,53,53,52,50,52,52,33,52,76,71,71,49,89,84,85,87,84,77,87,80,128

pLDDT: mean 93.56, std 7.85, range [45.56, 98.0]

InterPro domains:
  IPR000185 Protein translocase subunit SecA [PR00906] (16-33)
  IPR000185 Protein translocase subunit SecA [PR00906] (53-66)
  IPR000185 Protein translocase subunit SecA [PTHR30612] (1-122)
  IPR011115 SecA DEAD-like, N-terminal [PF07517] (1-41)
  IPR014018 SecA motor DEAD [PS51196] (1-123)
  IPR027417 P-loop containing nucleoside triphosphate hydrolase [G3DSA:3.40.50.300] (9-56)
  IPR027417 P-loop containing nucleoside triphosphate hydrolase [G3DSA:3.40.50.300] (57-123)
  IPR027417 P-loop containing nucleoside triphosphate hydrolase [SSF52540] (5-55)
  IPR027417 P-loop containing nucleoside triphosphate hydrolase [SSF52540] (56-122)
  IPR044722 SecA, C-terminal helicase domain [PF21090] (57-122)

Sequence (123 aa):
EGVEIQNENQTLASITFQNYFRLYEKLAGMTGTADTEAFEFSSIYKLDTIVVPTNRPMIRKDMPDLVYMTEKEKIGAIIEDIRERTAKGQPVLVGTISIEKSEVVSRELTKAGIDHKVLNAKF

Radius of gyration: 22.9 Å; Cα contacts (8 Å, |Δi|>4): 49; chains: 1; bounding box: 51×51×46 Å